Protein AF-A0A917KTT7-F1 (afdb_monomer_lite)

Organism: NCBI:txid1954

Sequence (58 aa):
MDAAAAVRHARFGKLPERIRFEDMTEVVESGPHDGAKTSHEDVGVGHTFTCLALDLGL

Secondary structure (DSSP, 8-state):
--HHHHHHHHHH-PPPS---HHHH---PPPPTTGGGG-----TTSS-----HHHHTT-

Radius of gyration: 19.07 Å; chains: 1; bounding box: 37×24×45 Å

Foldseek 3Di:
DDPVVVVCCVVPNDDDDDDDVVRVDDDDDQDPCNVVPPPPPPPPPPDPDDDVCVVVVD

Structure (mmCIF, N/CA/C/O backbone):
data_AF-A0A917KTT7-F1
#
_entry.id   AF-A0A917KTT7-F1
#
loop_
_atom_site.group_PDB
_atom_site.id
_atom_site.type_symbol
_atom_site.label_atom_id
_atom_site.label_alt_id
_atom_site.label_comp_id
_atom_site.label_asym_id
_atom_site.label_entity_id
_atom_site.label_seq_id
_atom_site.pdbx_PDB_ins_code
_atom_site.Cartn_x
_atom_site.Cartn_y
_atom_site.Cartn_z
_atom_site.occupancy
_atom_site.B_iso_or_equiv
_atom_site.auth_seq_id
_atom_site.auth_comp_id
_atom_site.auth_asym_id
_atom_site.auth_atom_id
_atom_site.pdbx_PDB_model_num
ATOM 1 N N . MET A 1 1 ? 10.264 -0.503 -19.600 1.00 60.97 1 MET A N 1
ATOM 2 C CA . MET A 1 1 ? 9.407 -1.614 -19.132 1.00 60.97 1 MET A CA 1
ATOM 3 C C . MET A 1 1 ? 10.134 -2.262 -17.967 1.00 60.97 1 MET A C 1
ATOM 5 O O . MET A 1 1 ? 11.228 -2.763 -18.184 1.00 60.97 1 MET A O 1
ATOM 9 N N . ASP A 1 2 ? 9.601 -2.165 -16.748 1.00 84.19 2 ASP A N 1
ATOM 10 C CA . ASP A 1 2 ? 10.220 -2.773 -15.562 1.00 84.19 2 ASP A CA 1
ATOM 11 C C . ASP A 1 2 ? 9.986 -4.296 -15.577 1.00 84.19 2 ASP A C 1
ATOM 13 O O . ASP A 1 2 ? 8.852 -4.769 -15.459 1.00 84.19 2 ASP A O 1
ATOM 17 N N . ALA A 1 3 ? 11.061 -5.068 -15.756 1.00 88.44 3 ALA A N 1
ATOM 18 C CA . ALA A 1 3 ? 11.008 -6.527 -15.793 1.00 88.44 3 ALA A CA 1
ATOM 19 C C . ALA A 1 3 ? 10.521 -7.124 -14.460 1.00 88.44 3 ALA A C 1
ATOM 21 O O . ALA A 1 3 ? 9.807 -8.129 -14.463 1.00 88.44 3 ALA A O 1
ATOM 22 N N . ALA A 1 4 ? 10.830 -6.484 -13.327 1.00 86.88 4 ALA A N 1
ATOM 23 C CA . ALA A 1 4 ? 10.357 -6.924 -12.019 1.00 86.88 4 ALA A CA 1
ATOM 24 C C . ALA A 1 4 ? 8.842 -6.712 -11.879 1.00 86.88 4 ALA A C 1
ATOM 26 O O . ALA A 1 4 ? 8.127 -7.599 -11.402 1.00 86.88 4 ALA A O 1
ATOM 27 N N . ALA A 1 5 ? 8.317 -5.578 -12.358 1.00 83.50 5 ALA A N 1
ATOM 28 C CA . ALA A 1 5 ? 6.874 -5.359 -12.453 1.00 83.50 5 ALA A CA 1
ATOM 29 C C . ALA A 1 5 ? 6.176 -6.405 -13.339 1.00 83.50 5 ALA A C 1
ATOM 31 O O . ALA A 1 5 ? 5.117 -6.901 -12.957 1.00 83.50 5 ALA A O 1
ATOM 32 N N . ALA A 1 6 ? 6.770 -6.801 -14.470 1.00 88.62 6 ALA A N 1
ATOM 33 C CA . ALA A 1 6 ? 6.194 -7.822 -15.348 1.00 88.62 6 ALA A CA 1
ATOM 34 C C . ALA A 1 6 ? 6.090 -9.202 -14.669 1.00 88.62 6 ALA A C 1
ATOM 36 O O . ALA A 1 6 ? 5.040 -9.843 -14.745 1.00 88.62 6 ALA A O 1
ATOM 37 N N . VAL A 1 7 ? 7.133 -9.634 -13.946 1.00 93.75 7 VAL A N 1
ATOM 38 C CA . VAL A 1 7 ? 7.112 -10.890 -13.170 1.00 93.75 7 VAL A CA 1
ATOM 39 C C . VAL A 1 7 ? 6.041 -10.849 -12.077 1.00 93.75 7 VAL A C 1
ATOM 41 O O . VAL A 1 7 ? 5.307 -11.822 -11.897 1.00 93.75 7 VAL A O 1
ATOM 44 N N . ARG A 1 8 ? 5.900 -9.715 -11.374 1.00 88.25 8 ARG A N 1
ATOM 45 C CA . ARG A 1 8 ? 4.841 -9.537 -10.367 1.00 88.25 8 ARG A CA 1
ATOM 46 C C . ARG A 1 8 ? 3.451 -9.642 -10.988 1.00 88.25 8 ARG A C 1
ATOM 48 O O . ARG A 1 8 ? 2.637 -10.400 -10.477 1.00 88.25 8 ARG A O 1
ATOM 55 N N . HIS A 1 9 ? 3.192 -8.956 -12.100 1.00 91.25 9 HIS A N 1
ATOM 56 C CA . HIS A 1 9 ? 1.892 -9.033 -12.771 1.00 91.25 9 HIS A CA 1
ATOM 57 C C . HIS A 1 9 ? 1.578 -10.435 -13.302 1.00 91.25 9 HIS A C 1
ATOM 59 O O . HIS A 1 9 ? 0.431 -10.863 -13.235 1.00 91.25 9 HIS A O 1
ATOM 65 N N . ALA A 1 10 ? 2.577 -11.175 -13.791 1.00 92.75 10 ALA A N 1
ATOM 66 C CA . ALA A 1 10 ? 2.379 -12.559 -14.218 1.00 92.75 10 ALA A CA 1
ATOM 67 C C . ALA A 1 10 ? 2.020 -13.484 -13.041 1.00 92.75 10 ALA A C 1
ATOM 69 O O . ALA A 1 10 ? 1.208 -14.391 -13.201 1.00 92.75 10 ALA A O 1
ATOM 70 N N . ARG A 1 11 ? 2.601 -13.247 -11.855 1.00 93.44 11 ARG A N 1
ATOM 71 C CA . ARG A 1 11 ? 2.346 -14.050 -10.649 1.00 93.44 11 ARG A CA 1
ATOM 72 C C . ARG A 1 11 ? 1.046 -13.679 -9.931 1.00 93.44 11 ARG A C 1
ATOM 74 O O . ARG A 1 11 ? 0.372 -14.566 -9.421 1.00 93.44 11 ARG A O 1
ATOM 81 N N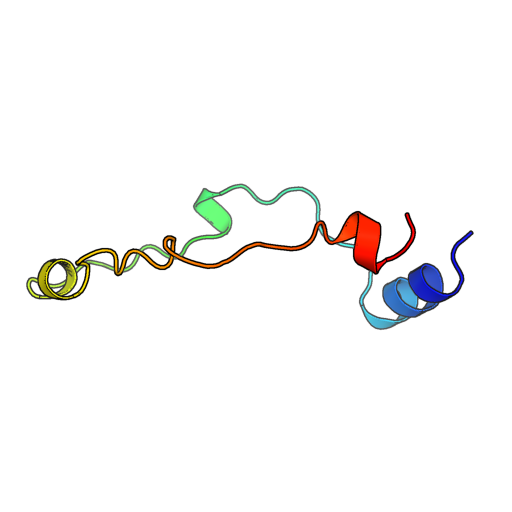 . PHE A 1 12 ? 0.735 -12.387 -9.841 1.00 92.50 12 PHE A N 1
ATOM 82 C CA . PHE A 1 12 ? -0.323 -11.850 -8.975 1.00 92.50 12 PHE A CA 1
ATOM 83 C C . PHE A 1 12 ? -1.489 -11.213 -9.739 1.00 92.50 12 PHE A C 1
ATOM 85 O O . PHE A 1 12 ? -2.484 -10.838 -9.128 1.00 92.50 12 PHE A O 1
ATOM 92 N N . GLY A 1 13 ? -1.393 -11.085 -11.063 1.00 91.38 13 GLY A N 1
ATOM 93 C CA . GLY A 1 13 ? -2.383 -10.376 -11.865 1.00 91.38 13 GLY A CA 1
ATOM 94 C C . GLY A 1 13 ? -2.258 -8.855 -11.751 1.00 91.38 13 GLY A C 1
ATOM 95 O O . GLY A 1 13 ? -1.206 -8.311 -11.408 1.00 91.38 13 GLY A O 1
ATOM 96 N N . LYS A 1 14 ? -3.339 -8.153 -12.098 1.00 88.88 14 LYS A N 1
ATOM 97 C CA . LYS A 1 14 ? -3.435 -6.691 -11.995 1.00 88.88 14 LYS A CA 1
ATOM 98 C C . LYS A 1 14 ? -4.209 -6.299 -10.741 1.00 88.88 14 LYS A C 1
ATOM 100 O O . LYS A 1 14 ? -5.110 -7.021 -10.326 1.00 88.88 14 LYS A O 1
ATOM 105 N N . LEU A 1 15 ? -3.878 -5.134 -10.186 1.00 87.94 15 LEU A N 1
ATOM 106 C CA . LEU A 1 15 ? -4.679 -4.525 -9.128 1.00 87.94 15 LEU A CA 1
ATOM 107 C C . LEU A 1 15 ? -6.092 -4.231 -9.669 1.00 87.94 15 LEU A C 1
ATOM 109 O O . LEU A 1 15 ? -6.199 -3.772 -10.814 1.00 87.94 15 LEU A O 1
ATOM 113 N N . PRO A 1 16 ? -7.158 -4.486 -8.890 1.00 86.00 16 PRO A N 1
ATOM 114 C CA . PRO A 1 16 ? -8.497 -4.047 -9.255 1.00 86.00 16 PRO A CA 1
ATOM 115 C C . PRO A 1 16 ? -8.569 -2.519 -9.360 1.00 86.00 16 PRO A C 1
ATOM 117 O O . PRO A 1 16 ? -7.709 -1.789 -8.859 1.00 86.00 16 PRO A O 1
ATOM 120 N N . GLU A 1 17 ? -9.627 -2.030 -10.004 1.00 90.69 17 GLU A N 1
ATOM 121 C CA . GLU A 1 17 ? -9.984 -0.614 -9.932 1.00 90.69 17 GLU A CA 1
ATOM 122 C C . GLU A 1 17 ? -10.252 -0.195 -8.477 1.00 90.69 17 GLU A C 1
ATOM 124 O O . GLU A 1 17 ? -10.437 -1.034 -7.593 1.00 90.69 17 GLU A O 1
ATOM 129 N N . ARG A 1 18 ? -10.249 1.119 -8.212 1.00 89.50 18 ARG A N 1
ATOM 130 C CA . ARG A 1 18 ? -10.436 1.650 -6.858 1.00 89.50 18 ARG A CA 1
ATOM 131 C C . ARG A 1 18 ? -11.759 1.152 -6.273 1.00 89.50 18 ARG A C 1
ATOM 133 O O . ARG A 1 18 ? -12.832 1.562 -6.709 1.00 89.50 18 ARG A O 1
ATOM 140 N N . ILE A 1 19 ? -11.645 0.311 -5.253 1.00 88.62 19 ILE A N 1
ATOM 141 C CA . ILE A 1 19 ? -12.769 -0.195 -4.473 1.00 88.62 19 ILE A CA 1
ATOM 142 C C . ILE A 1 19 ? -13.331 0.967 -3.643 1.00 88.62 19 ILE A C 1
ATOM 144 O O . ILE A 1 19 ? -12.578 1.831 -3.174 1.00 88.62 19 ILE A O 1
ATOM 148 N N . ARG A 1 20 ? -14.659 1.038 -3.517 1.00 88.62 20 ARG A N 1
ATOM 149 C CA . ARG A 1 20 ? -15.299 2.038 -2.658 1.00 88.62 20 ARG A CA 1
ATOM 150 C C . ARG A 1 20 ? -14.918 1.762 -1.211 1.00 88.62 20 ARG A C 1
ATOM 152 O O . ARG A 1 20 ? -14.731 0.613 -0.832 1.00 88.62 20 ARG A O 1
ATOM 159 N N . PHE A 1 21 ? -14.776 2.811 -0.411 1.00 82.75 21 PHE A N 1
ATOM 160 C CA . PHE A 1 21 ? -14.316 2.650 0.968 1.00 82.75 21 PHE A CA 1
ATOM 161 C C . PHE A 1 21 ? -15.255 1.741 1.767 1.00 82.75 21 PHE A C 1
ATOM 163 O O . PHE A 1 21 ? -14.797 0.889 2.519 1.00 82.75 21 PHE A O 1
ATOM 170 N N . GLU A 1 22 ? -16.554 1.869 1.521 1.00 85.06 22 GLU A N 1
ATOM 171 C CA . GLU A 1 22 ? -17.605 1.078 2.154 1.00 85.06 22 GLU A CA 1
ATOM 172 C C . GLU A 1 22 ? -17.461 -0.422 1.858 1.00 85.06 22 GLU A C 1
ATOM 174 O O . GLU A 1 22 ? -17.779 -1.245 2.707 1.00 85.06 22 GLU A O 1
ATOM 179 N N . ASP A 1 23 ? -16.917 -0.774 0.691 1.00 85.94 23 ASP A N 1
ATOM 180 C CA . ASP A 1 23 ? -16.666 -2.160 0.288 1.00 85.94 23 ASP A CA 1
ATOM 181 C C . ASP A 1 23 ? -15.304 -2.680 0.803 1.00 85.94 23 ASP A C 1
ATOM 183 O O . ASP A 1 23 ? -14.997 -3.864 0.672 1.00 85.94 23 ASP A O 1
ATOM 187 N N . MET A 1 24 ? -14.458 -1.806 1.367 1.00 85.50 24 MET A N 1
ATOM 188 C CA . MET A 1 24 ? -13.172 -2.171 1.983 1.00 85.50 24 MET A CA 1
ATOM 189 C C . MET A 1 24 ? -13.283 -2.442 3.487 1.00 85.50 24 MET A C 1
ATOM 191 O O . MET A 1 24 ? -12.325 -2.935 4.085 1.00 85.50 24 MET A O 1
ATOM 195 N N . THR A 1 25 ? -14.407 -2.083 4.107 1.00 83.25 25 THR A N 1
ATOM 196 C CA . THR A 1 25 ? -14.602 -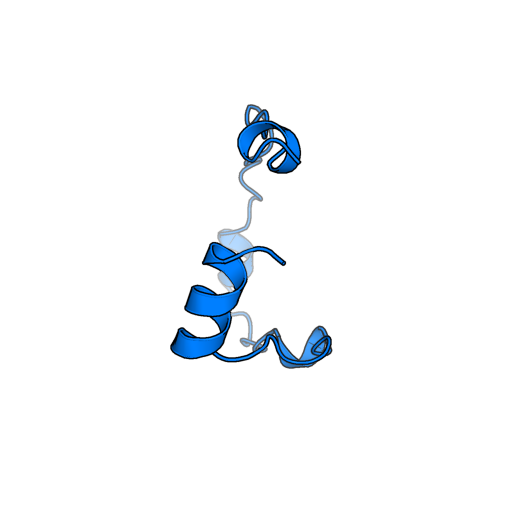2.164 5.557 1.00 83.25 25 THR A CA 1
ATOM 197 C C . THR A 1 25 ? -15.759 -3.089 5.896 1.00 83.25 25 THR A C 1
ATOM 199 O O . THR A 1 25 ? -16.837 -2.965 5.326 1.00 83.25 25 THR A O 1
ATOM 202 N N . GLU A 1 26 ? -15.570 -3.970 6.874 1.00 80.56 26 GLU A N 1
ATOM 203 C CA . GLU A 1 26 ? -16.670 -4.726 7.475 1.00 80.56 26 GLU A CA 1
ATOM 204 C C . GLU A 1 26 ? -17.251 -3.935 8.651 1.00 80.56 26 GLU A C 1
ATOM 206 O O . GLU A 1 26 ? -16.513 -3.434 9.503 1.00 80.56 26 GLU A O 1
ATOM 211 N N . VAL A 1 27 ? -18.579 -3.818 8.709 1.00 75.25 27 VAL A N 1
ATOM 212 C CA . VAL A 1 27 ? -19.260 -3.208 9.856 1.00 75.25 27 VAL A CA 1
ATOM 213 C C . VAL A 1 27 ? -19.363 -4.255 10.959 1.00 75.25 27 VAL A C 1
ATOM 215 O O . VAL A 1 27 ? -20.091 -5.237 10.827 1.00 75.25 27 VAL A O 1
ATOM 218 N N . VAL A 1 28 ? -18.633 -4.039 12.051 1.00 75.50 28 VAL A N 1
ATOM 219 C CA . VAL A 1 28 ? -18.744 -4.836 13.275 1.00 75.50 28 VAL A CA 1
ATOM 220 C C . VAL A 1 28 ? -19.576 -4.043 14.278 1.00 75.50 28 VAL A C 1
ATOM 222 O O . VAL A 1 28 ? -19.253 -2.894 14.577 1.00 75.50 28 VAL A O 1
ATOM 225 N N . GLU A 1 29 ? -20.657 -4.646 14.779 1.00 75.75 29 GLU A N 1
ATOM 226 C CA . GLU A 1 29 ? -21.467 -4.072 15.858 1.00 75.75 29 GLU A CA 1
ATOM 227 C C . GLU A 1 29 ? -20.593 -3.872 17.093 1.00 75.75 29 GLU A C 1
ATOM 229 O O . GLU A 1 29 ? -20.062 -4.837 17.649 1.00 75.75 29 GLU A O 1
ATOM 234 N N . SER A 1 30 ? -20.435 -2.618 17.518 1.00 70.31 30 SER A N 1
ATOM 235 C CA . SER A 1 30 ? -19.565 -2.305 18.642 1.00 70.31 30 SER A CA 1
ATOM 236 C C . SER A 1 30 ? -20.211 -2.728 19.960 1.00 70.31 30 SER A C 1
ATOM 238 O O . SER A 1 30 ? -21.303 -2.260 20.300 1.00 70.31 30 SER A O 1
ATOM 240 N N . GLY A 1 31 ? -19.537 -3.577 20.735 1.00 78.38 31 GLY A N 1
ATOM 241 C CA . GLY A 1 31 ? -19.994 -3.954 22.074 1.00 78.38 31 GLY A CA 1
ATOM 242 C C . GLY A 1 31 ? -19.820 -2.814 23.096 1.00 78.38 31 GLY A C 1
ATOM 243 O O . GLY A 1 31 ? -19.014 -1.910 22.882 1.00 78.38 31 GLY A O 1
ATOM 244 N N . PRO A 1 32 ? -20.472 -2.865 24.276 1.00 69.19 32 PRO A N 1
ATOM 245 C CA . PRO A 1 32 ? -20.331 -1.848 25.334 1.00 69.19 32 PRO A CA 1
ATOM 246 C C . PRO A 1 32 ? -18.890 -1.587 25.815 1.00 69.19 32 PRO A C 1
ATOM 248 O O . PRO A 1 32 ? -18.633 -0.588 26.479 1.00 69.19 32 PRO A O 1
ATOM 251 N N . HIS A 1 33 ? -17.950 -2.486 25.502 1.00 63.09 33 HIS A N 1
ATOM 252 C CA . HIS A 1 33 ? -16.531 -2.381 25.849 1.00 63.09 33 HIS A CA 1
ATOM 253 C C . HIS A 1 33 ? -15.638 -1.977 24.649 1.00 63.09 33 HIS A C 1
ATOM 255 O O . HIS A 1 33 ? -14.440 -1.751 24.831 1.00 63.09 33 HIS A O 1
ATOM 261 N N . ASP A 1 34 ? -16.173 -1.836 23.432 1.00 61.72 34 ASP A N 1
ATOM 262 C CA . ASP A 1 34 ? -15.354 -1.507 22.250 1.00 61.72 34 ASP A CA 1
ATOM 263 C C . ASP A 1 34 ? -14.803 -0.079 22.276 1.00 61.72 34 ASP A C 1
ATOM 265 O O . ASP A 1 34 ? -13.736 0.176 21.727 1.00 61.72 34 ASP A O 1
ATOM 269 N N . GLY A 1 35 ? -15.449 0.840 23.000 1.00 57.31 35 GLY A N 1
ATOM 270 C CA . GLY A 1 35 ? -14.923 2.193 23.221 1.00 57.31 35 GLY A CA 1
ATOM 271 C C . GLY A 1 35 ? -13.830 2.283 24.295 1.00 57.31 35 GLY A C 1
ATOM 272 O O . GLY A 1 35 ? -13.102 3.269 24.352 1.00 57.31 35 GLY A O 1
ATOM 273 N N . ALA A 1 36 ? -13.683 1.267 25.156 1.00 58.41 36 ALA A N 1
ATOM 274 C CA . ALA A 1 36 ? -12.741 1.310 26.281 1.00 58.41 36 ALA A CA 1
ATOM 275 C C . ALA A 1 36 ? -11.302 0.918 25.892 1.00 58.41 36 ALA A C 1
ATOM 277 O O . ALA A 1 36 ? -10.390 1.070 26.702 1.00 58.41 36 ALA A O 1
ATOM 278 N N . LYS A 1 37 ? -11.086 0.415 24.667 1.00 54.97 37 LYS A N 1
ATOM 279 C CA . LYS A 1 37 ? -9.759 0.030 24.149 1.00 54.97 37 LYS A CA 1
ATOM 280 C C . LYS A 1 37 ? -9.2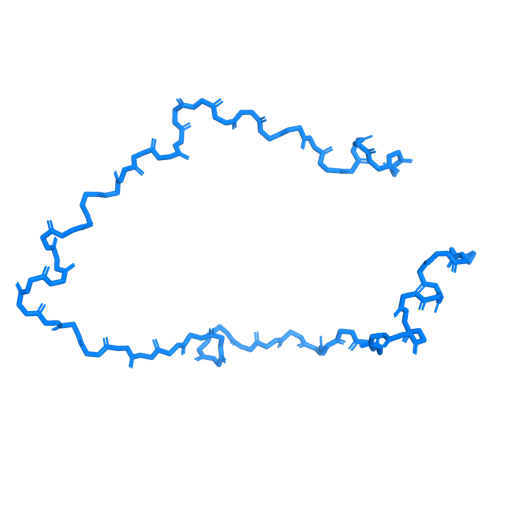18 0.950 23.055 1.00 54.97 37 LYS A C 1
ATOM 282 O O . LYS A 1 37 ? -8.179 0.648 22.480 1.00 54.97 37 LYS A O 1
ATOM 287 N N . THR A 1 38 ? -9.884 2.068 22.780 1.00 55.38 38 THR A N 1
ATOM 288 C CA . THR A 1 38 ? -9.446 3.034 21.767 1.00 55.38 38 THR A CA 1
ATOM 289 C C . THR A 1 38 ? -9.071 4.369 22.401 1.00 55.38 38 THR A C 1
ATOM 291 O O . THR A 1 38 ? -9.454 5.430 21.908 1.00 55.38 38 THR A O 1
ATOM 294 N N . SER A 1 39 ? -8.267 4.366 23.469 1.00 56.56 39 SER A N 1
ATOM 295 C CA . SER A 1 39 ? -7.257 5.423 23.491 1.00 56.56 39 SER A CA 1
ATOM 296 C C . SER A 1 39 ? -6.457 5.180 22.221 1.00 56.56 39 SER A C 1
ATOM 298 O O . SER A 1 39 ? -5.834 4.127 22.100 1.00 56.56 39 SER A O 1
ATOM 300 N N . HIS A 1 40 ? -6.591 6.065 21.232 1.00 54.56 40 HIS A N 1
ATOM 301 C CA . HIS A 1 40 ? -5.652 6.134 20.125 1.00 54.56 40 HIS A CA 1
ATOM 302 C C . HIS A 1 40 ? -4.283 6.192 20.798 1.00 54.56 40 HIS A C 1
ATOM 304 O O . HIS A 1 40 ? -3.921 7.228 21.353 1.00 54.56 40 HIS A O 1
ATOM 310 N N . GLU A 1 41 ? -3.592 5.052 20.901 1.00 58.56 41 GLU A N 1
ATOM 311 C CA . GLU A 1 41 ? -2.174 5.090 21.189 1.00 58.56 41 GLU A CA 1
ATOM 312 C C . GLU A 1 41 ? -1.646 5.983 20.085 1.00 58.56 41 GLU A C 1
ATOM 314 O O . GLU A 1 41 ? -1.896 5.726 18.905 1.00 58.56 41 GLU A O 1
ATOM 319 N N . ASP A 1 42 ? -1.070 7.112 20.474 1.00 55.34 42 ASP A N 1
ATOM 320 C CA . ASP A 1 42 ? -0.475 8.046 19.544 1.00 55.34 42 ASP A CA 1
ATOM 321 C C . ASP A 1 42 ? 0.761 7.345 18.970 1.00 55.34 42 ASP A C 1
ATOM 323 O O . ASP A 1 42 ? 1.899 7.591 19.373 1.00 55.34 42 ASP A O 1
ATOM 327 N N . VAL A 1 43 ? 0.535 6.418 18.030 1.00 55.56 43 VAL A N 1
ATOM 328 C CA . VAL A 1 43 ? 1.539 5.774 17.169 1.00 55.56 43 VAL A CA 1
ATOM 329 C C . VAL A 1 43 ? 2.027 6.825 16.157 1.00 55.56 43 VAL A C 1
ATOM 331 O O . VAL A 1 43 ? 2.111 6.605 14.953 1.00 55.56 43 VAL A O 1
ATOM 334 N N . GLY A 1 44 ? 2.274 8.037 16.644 1.00 54.75 44 GLY A N 1
ATOM 335 C CA . GLY A 1 44 ? 2.586 9.238 15.889 1.00 54.75 44 GLY A CA 1
ATOM 336 C C . GLY A 1 44 ? 3.807 9.966 16.439 1.00 54.75 44 GLY A C 1
ATOM 337 O O . GLY A 1 44 ? 4.472 10.684 15.693 1.00 54.75 44 GLY A O 1
ATOM 338 N N . VAL A 1 45 ? 4.202 9.733 17.694 1.00 56.03 45 VAL A N 1
ATOM 339 C CA . VAL A 1 45 ? 5.367 10.411 18.284 1.00 56.03 45 VAL A CA 1
ATOM 340 C C . VAL A 1 45 ? 6.633 9.573 18.084 1.00 56.03 45 VAL A C 1
ATOM 342 O O . VAL A 1 45 ? 7.208 9.043 19.030 1.00 56.03 45 VAL A O 1
ATOM 345 N N . GLY A 1 46 ? 7.081 9.429 16.832 1.00 57.03 46 GLY A N 1
ATOM 346 C CA . GLY A 1 46 ? 8.436 8.919 16.566 1.00 57.03 46 GLY A CA 1
ATOM 347 C C . GLY A 1 46 ? 8.691 8.247 15.221 1.00 57.03 46 GLY A C 1
ATOM 348 O O . GLY A 1 46 ? 9.845 7.956 14.911 1.00 57.03 46 GLY A O 1
ATOM 349 N N . HIS A 1 47 ? 7.670 8.003 14.398 1.00 60.75 47 HIS A N 1
ATOM 350 C CA . HIS A 1 47 ? 7.886 7.358 13.104 1.00 60.75 47 HIS A CA 1
ATOM 351 C C . HIS A 1 47 ? 8.201 8.394 12.023 1.00 60.75 47 HIS A C 1
ATOM 353 O O . HIS A 1 47 ? 7.318 8.946 11.370 1.00 60.75 47 HIS A O 1
ATOM 359 N N . THR A 1 48 ? 9.490 8.642 11.798 1.00 65.25 48 THR A N 1
ATOM 360 C CA . THR A 1 48 ? 9.944 9.180 10.515 1.00 65.25 48 THR A CA 1
ATOM 361 C C . THR A 1 48 ? 9.797 8.080 9.473 1.00 65.25 48 THR A C 1
ATOM 363 O O . THR A 1 48 ? 10.628 7.176 9.392 1.00 65.25 48 THR A O 1
ATOM 366 N N . PHE A 1 49 ? 8.731 8.133 8.684 1.00 64.62 49 PHE A N 1
ATOM 367 C CA . PHE A 1 49 ? 8.639 7.322 7.479 1.00 64.62 49 PHE A CA 1
ATOM 368 C C . PHE A 1 49 ? 9.614 7.912 6.458 1.00 64.62 49 PHE A C 1
ATOM 370 O O . PHE A 1 49 ? 9.399 9.019 5.958 1.00 64.62 49 PHE A O 1
ATOM 377 N N . THR A 1 50 ? 10.718 7.216 6.177 1.00 70.62 50 THR A N 1
ATOM 378 C CA . THR A 1 50 ? 11.529 7.541 5.002 1.00 70.62 50 THR A CA 1
ATOM 379 C C . THR A 1 50 ? 10.642 7.417 3.771 1.00 70.62 50 THR A C 1
ATOM 381 O O . THR A 1 50 ? 9.809 6.515 3.666 1.00 70.62 50 THR A O 1
ATOM 384 N N . CYS A 1 51 ? 10.746 8.394 2.871 1.00 78.38 51 CYS A N 1
ATOM 385 C CA . CYS A 1 51 ? 9.951 8.410 1.655 1.00 78.38 51 CYS A CA 1
ATOM 386 C C . CYS A 1 51 ? 10.209 7.113 0.883 1.00 78.38 51 CYS A C 1
ATOM 388 O O . CYS A 1 51 ? 11.307 6.913 0.373 1.00 78.38 51 CYS A O 1
ATOM 390 N N . LEU A 1 52 ? 9.191 6.257 0.767 1.00 75.06 52 LEU A N 1
ATOM 391 C CA . LEU A 1 52 ? 9.303 4.964 0.090 1.00 75.06 52 LEU A CA 1
AT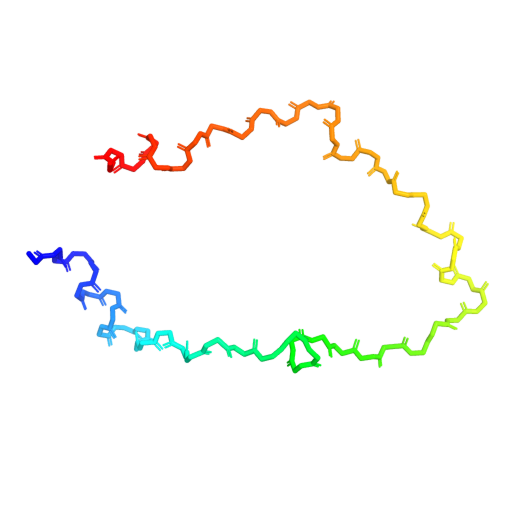OM 392 C C . LEU A 1 52 ? 9.850 5.102 -1.342 1.00 75.06 52 LEU A C 1
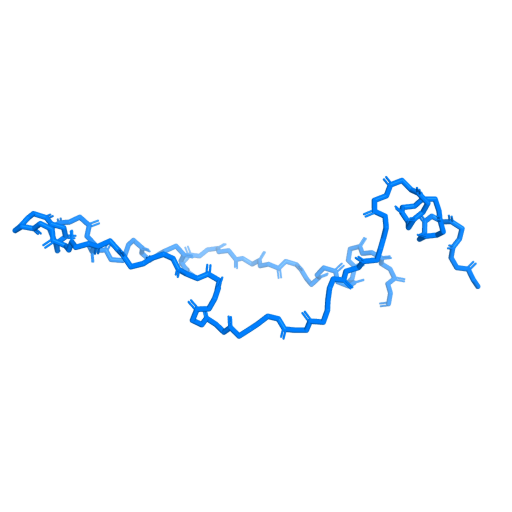ATOM 394 O O . LEU A 1 52 ? 10.561 4.226 -1.821 1.00 75.06 52 LEU A O 1
ATOM 398 N N . ALA A 1 53 ? 9.546 6.211 -2.024 1.00 70.75 53 ALA A N 1
ATOM 399 C CA . ALA A 1 53 ? 10.086 6.492 -3.353 1.00 70.75 53 ALA A CA 1
ATOM 400 C C . ALA A 1 53 ? 11.616 6.677 -3.341 1.00 70.75 53 ALA A C 1
ATOM 402 O O . ALA A 1 53 ? 12.291 6.170 -4.232 1.00 70.75 53 ALA A O 1
ATOM 403 N N . LEU A 1 54 ? 12.163 7.317 -2.300 1.00 69.75 54 LEU A N 1
ATOM 404 C CA . LEU A 1 54 ? 13.607 7.468 -2.111 1.00 69.75 54 LEU A CA 1
ATOM 405 C C . LEU A 1 54 ? 14.281 6.106 -1.895 1.00 69.75 54 LEU A C 1
ATOM 407 O O . LEU A 1 54 ? 15.299 5.829 -2.523 1.00 69.75 54 LEU A O 1
ATOM 411 N N . ASP A 1 55 ? 13.687 5.239 -1.069 1.00 71.81 55 ASP A N 1
ATOM 412 C CA . ASP A 1 55 ? 14.216 3.892 -0.796 1.00 71.81 55 ASP A CA 1
ATOM 413 C C . ASP A 1 55 ? 14.197 2.989 -2.045 1.00 71.81 55 ASP A C 1
ATOM 415 O O . ASP A 1 55 ? 15.013 2.076 -2.180 1.00 71.81 55 ASP A O 1
ATOM 419 N N . LEU A 1 56 ? 13.280 3.253 -2.982 1.00 72.75 56 LEU A N 1
ATOM 420 C CA . LEU A 1 56 ? 13.151 2.525 -4.247 1.00 72.75 56 LEU A CA 1
ATOM 421 C C . LEU A 1 56 ? 13.928 3.162 -5.413 1.00 72.75 56 LEU A C 1
ATOM 423 O O . LEU A 1 56 ? 13.955 2.576 -6.496 1.00 72.75 56 LEU A O 1
ATOM 427 N N . GLY A 1 57 ? 14.566 4.320 -5.207 1.00 63.41 57 GLY A N 1
ATOM 428 C CA . GLY A 1 57 ? 15.342 5.023 -6.235 1.00 63.41 57 GLY A CA 1
ATOM 429 C C . GLY A 1 57 ? 14.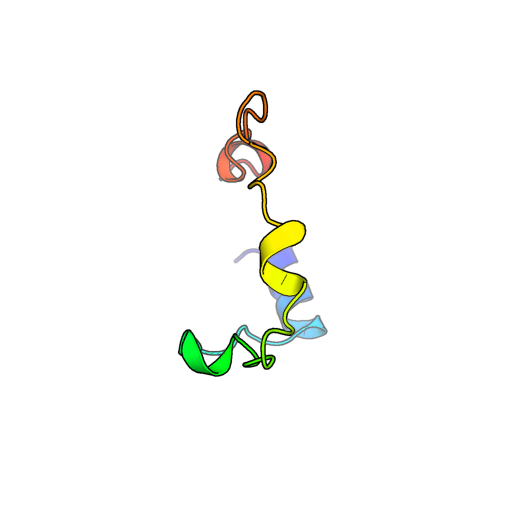509 5.528 -7.421 1.00 63.41 57 GLY A C 1
ATOM 430 O O . GLY A 1 57 ? 15.010 5.528 -8.547 1.00 63.41 57 GLY A O 1
ATOM 431 N N . LEU A 1 58 ? 13.246 5.897 -7.172 1.00 60.03 58 LEU A N 1
ATOM 432 C CA . LEU A 1 58 ? 12.273 6.374 -8.167 1.00 60.03 58 LEU A CA 1
ATOM 433 C C . LEU A 1 58 ? 12.204 7.903 -8.245 1.00 60.03 58 LEU A C 1
ATOM 435 O O . LEU A 1 58 ? 12.260 8.556 -7.179 1.00 60.03 58 LEU A O 1
#

pLDDT: mean 74.59, std 13.24, range [54.56, 93.75]